Protein AF-A0A1B6Y9A2-F1 (afdb_monomer)

Nearest PDB structures (foldseek):
  1ui8-assembly1_A  TM=4.643E-01  e=3.444E-01  Arthrobacter globiformis
  5kpe-assembly1_A  TM=4.000E-01  e=2.329E+00  synthetic construct
  2in5-assembly1_B  TM=6.247E-01  e=9.617E+00  Escherichia coli K-12
  5aiw-assembly1_A  TM=3.088E-01  e=4.314E+00  Enterococcus faecalis EnGen0234
  7sz6-assembly1_j  TM=2.220E-01  e=7.993E+00  Bruynoghevirus PaP3

Structure (mmCIF, N/CA/C/O backbone):
data_AF-A0A1B6Y9A2-F1
#
_entry.id   AF-A0A1B6Y9A2-F1
#
loop_
_atom_site.group_PDB
_atom_site.id
_atom_site.type_symbol
_atom_site.label_atom_id
_atom_site.label_alt_id
_atom_site.label_comp_id
_atom_site.label_asym_id
_atom_site.label_entity_id
_atom_site.label_seq_id
_atom_site.pdbx_PDB_ins_code
_atom_site.Cartn_x
_atom_site.Cartn_y
_atom_site.Cartn_z
_atom_site.occupancy
_atom_site.B_iso_or_equiv
_atom_site.auth_seq_id
_atom_site.auth_comp_id
_atom_site.auth_asym_id
_atom_site.auth_atom_id
_atom_site.pdbx_PDB_model_num
ATOM 1 N N . MET A 1 1 ? 29.595 -45.504 -7.880 1.00 37.59 1 MET A N 1
ATOM 2 C CA . MET A 1 1 ? 30.073 -44.191 -7.388 1.00 37.59 1 MET A CA 1
ATOM 3 C C . MET A 1 1 ? 30.177 -43.250 -8.576 1.00 37.59 1 MET A C 1
ATOM 5 O O . MET A 1 1 ? 30.991 -43.505 -9.454 1.00 37.59 1 MET A O 1
ATOM 9 N N . VAL A 1 2 ? 29.325 -42.224 -8.658 1.00 41.06 2 VAL A N 1
ATOM 10 C CA . VAL A 1 2 ? 29.425 -41.210 -9.720 1.00 41.06 2 VAL A CA 1
ATOM 11 C C . VAL A 1 2 ? 30.576 -40.280 -9.350 1.00 41.06 2 VAL A C 1
ATOM 13 O O . VAL A 1 2 ? 30.476 -39.502 -8.407 1.00 41.06 2 VAL A O 1
ATOM 16 N N . ASN A 1 3 ? 31.698 -40.404 -10.055 1.00 47.06 3 ASN A N 1
ATOM 17 C CA . ASN A 1 3 ? 32.844 -39.518 -9.889 1.00 47.06 3 ASN A CA 1
ATOM 18 C C . ASN A 1 3 ? 32.522 -38.193 -10.601 1.00 47.06 3 ASN A C 1
ATOM 20 O O . ASN A 1 3 ? 32.862 -38.002 -11.768 1.00 47.06 3 ASN A O 1
ATOM 24 N N . MET A 1 4 ? 31.811 -37.283 -9.929 1.00 49.88 4 MET A N 1
ATOM 25 C CA . MET A 1 4 ? 31.623 -35.920 -10.430 1.00 49.88 4 MET A CA 1
ATOM 26 C C . MET A 1 4 ? 32.945 -35.162 -10.281 1.00 49.88 4 MET A C 1
ATOM 28 O O . MET A 1 4 ? 33.196 -34.502 -9.276 1.00 49.88 4 MET A O 1
ATOM 32 N N . ARG A 1 5 ? 33.816 -35.237 -11.295 1.00 55.69 5 ARG A N 1
ATOM 33 C CA . ARG A 1 5 ? 34.865 -34.227 -11.484 1.00 55.69 5 ARG A CA 1
ATOM 34 C C . ARG A 1 5 ? 34.174 -32.933 -11.916 1.00 55.69 5 ARG A C 1
ATOM 36 O O . ARG A 1 5 ? 34.048 -32.664 -13.106 1.00 55.69 5 ARG A O 1
ATOM 43 N N . LEU A 1 6 ? 33.668 -32.167 -10.950 1.00 56.91 6 LEU A N 1
ATOM 44 C CA . LEU A 1 6 ? 33.158 -30.821 -11.191 1.00 56.91 6 LEU A CA 1
ATOM 45 C C . LEU A 1 6 ? 34.297 -29.985 -11.778 1.00 56.91 6 LEU A C 1
ATOM 47 O O . LEU A 1 6 ? 35.296 -29.693 -11.120 1.00 56.91 6 LEU A O 1
ATOM 51 N N . ASN A 1 7 ? 34.166 -29.667 -13.062 1.00 66.50 7 ASN A N 1
ATOM 52 C CA . ASN A 1 7 ? 35.125 -28.849 -13.783 1.00 66.50 7 ASN A CA 1
ATOM 53 C C . ASN A 1 7 ? 35.215 -27.494 -13.062 1.00 66.50 7 ASN A C 1
ATOM 55 O O . ASN A 1 7 ? 34.184 -26.869 -12.823 1.00 66.50 7 ASN A O 1
ATOM 59 N N . LYS A 1 8 ? 36.415 -27.019 -12.701 1.00 64.25 8 LYS A N 1
ATOM 60 C CA . LYS A 1 8 ? 36.582 -25.742 -11.966 1.00 64.25 8 LYS A CA 1
ATOM 61 C C . LYS A 1 8 ? 35.881 -24.567 -12.669 1.00 64.25 8 LYS A C 1
ATOM 63 O O . LYS A 1 8 ? 35.374 -23.667 -12.013 1.00 64.25 8 LYS A O 1
ATOM 68 N N . SER A 1 9 ? 35.794 -24.631 -13.999 1.00 65.69 9 SER A N 1
ATOM 69 C CA . SER A 1 9 ? 35.044 -23.692 -14.838 1.00 65.69 9 SER A CA 1
ATOM 70 C C . SER A 1 9 ? 33.522 -23.735 -14.613 1.00 65.69 9 SER A C 1
ATOM 72 O O . SER A 1 9 ? 32.908 -22.676 -14.604 1.00 65.69 9 SER A O 1
ATOM 74 N N . LEU A 1 10 ? 32.929 -24.912 -14.362 1.00 67.31 10 LEU A N 1
ATOM 75 C CA . LEU A 1 10 ? 31.503 -25.073 -14.032 1.00 67.31 10 LEU A CA 1
ATOM 76 C C . LEU A 1 10 ? 31.167 -24.513 -12.643 1.00 67.31 10 LEU A C 1
ATOM 78 O O . LEU A 1 10 ? 30.124 -23.897 -12.463 1.00 67.31 10 LEU A O 1
ATOM 82 N N . ILE A 1 11 ? 32.055 -24.706 -11.663 1.00 73.88 11 ILE A N 1
ATOM 83 C CA . ILE A 1 11 ? 31.883 -24.136 -10.316 1.00 73.88 11 ILE A CA 1
ATOM 84 C C . ILE A 1 11 ? 31.932 -22.604 -10.381 1.00 73.88 11 ILE A C 1
ATOM 86 O O . ILE A 1 11 ? 31.118 -21.932 -9.752 1.00 73.88 11 ILE A O 1
ATOM 90 N N . LEU A 1 12 ? 32.862 -22.053 -11.169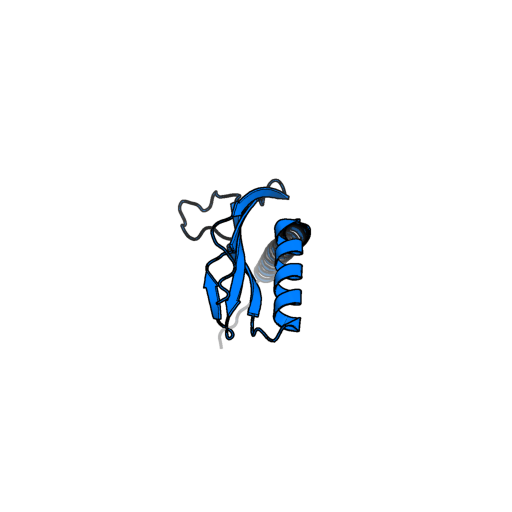 1.00 72.44 12 LEU A N 1
ATOM 91 C CA . LEU A 1 12 ? 33.009 -20.609 -11.334 1.00 72.44 12 LEU A CA 1
ATOM 92 C C . LEU A 1 12 ? 31.786 -19.975 -12.014 1.00 72.44 12 LEU A C 1
ATOM 94 O O . LEU A 1 12 ? 31.314 -18.938 -11.558 1.00 72.44 12 LEU A O 1
ATOM 98 N N . SER A 1 13 ? 31.237 -20.597 -13.061 1.00 70.56 13 SER A N 1
ATOM 99 C CA . SER A 1 13 ? 30.032 -20.087 -13.728 1.00 70.56 13 SER A CA 1
ATOM 100 C C . SER A 1 13 ? 28.782 -20.171 -12.845 1.00 70.56 13 SER A C 1
ATOM 102 O O . SER A 1 13 ? 27.989 -19.232 -12.842 1.00 70.56 13 SER A O 1
ATOM 104 N N . LEU A 1 14 ? 28.634 -21.228 -12.039 1.00 69.44 14 LEU A N 1
ATOM 105 C CA . LEU A 1 14 ? 27.565 -21.340 -11.036 1.00 69.44 14 LEU A CA 1
ATOM 106 C C . LEU A 1 14 ? 27.656 -20.255 -9.953 1.00 69.44 14 LEU A C 1
ATOM 108 O O . LEU A 1 14 ? 26.637 -19.680 -9.585 1.00 69.44 14 LEU A O 1
ATOM 112 N N . LEU A 1 15 ? 28.863 -19.935 -9.479 1.00 71.44 15 LEU A N 1
ATOM 113 C CA . LEU A 1 15 ? 29.093 -18.855 -8.512 1.00 71.44 15 LEU A CA 1
ATOM 114 C C . LEU A 1 15 ? 28.742 -17.480 -9.087 1.00 71.44 15 LEU A C 1
ATOM 116 O O . LEU A 1 15 ? 28.094 -16.688 -8.410 1.00 71.44 15 LEU A O 1
ATOM 120 N N . ILE A 1 16 ? 29.125 -17.207 -10.337 1.00 71.75 16 ILE A N 1
ATOM 121 C CA . ILE A 1 16 ? 28.781 -15.948 -11.014 1.00 71.75 16 ILE A CA 1
ATOM 122 C C . ILE A 1 16 ? 27.265 -15.838 -11.191 1.00 71.75 16 ILE A C 1
ATOM 124 O O . ILE A 1 16 ? 26.690 -14.805 -10.859 1.00 71.75 16 ILE A O 1
ATOM 128 N N . ALA A 1 17 ? 26.609 -16.906 -11.655 1.00 67.81 17 ALA A N 1
ATOM 129 C CA . ALA A 1 17 ? 25.156 -16.933 -11.784 1.00 67.81 17 ALA A CA 1
ATOM 130 C C . ALA A 1 17 ? 24.470 -16.681 -10.433 1.00 67.81 17 ALA A C 1
ATOM 132 O O . ALA A 1 17 ? 23.573 -15.849 -10.359 1.00 67.81 17 ALA A O 1
ATOM 133 N N . PHE A 1 18 ? 24.947 -17.319 -9.360 1.00 69.00 18 PHE A N 1
ATOM 134 C CA . PHE A 1 18 ? 24.414 -17.143 -8.009 1.00 69.00 18 PHE A CA 1
ATOM 135 C C . PHE A 1 18 ? 24.580 -15.711 -7.475 1.00 69.00 18 PHE A C 1
ATOM 137 O O . PHE A 1 18 ? 23.670 -15.175 -6.844 1.00 69.00 18 PHE A O 1
ATOM 144 N N . VAL A 1 19 ? 25.725 -15.067 -7.723 1.00 67.38 19 VAL A N 1
ATOM 145 C CA . VAL A 1 19 ? 25.946 -13.667 -7.322 1.00 67.38 19 VAL A CA 1
ATOM 146 C C . VAL A 1 19 ? 25.010 -12.732 -8.089 1.00 67.38 19 VAL A C 1
ATOM 148 O O . VAL A 1 19 ? 24.373 -11.880 -7.475 1.00 67.38 19 VAL A O 1
ATOM 151 N N . LEU A 1 20 ? 24.871 -12.924 -9.404 1.00 60.84 20 LEU A N 1
ATOM 152 C CA . LEU A 1 20 ? 24.000 -12.096 -10.242 1.00 60.84 20 LEU A CA 1
ATOM 153 C C . LEU A 1 20 ? 22.523 -12.234 -9.849 1.00 60.84 20 LEU A C 1
ATOM 155 O O . LEU A 1 20 ? 21.831 -11.227 -9.734 1.00 60.84 20 LEU A O 1
ATOM 159 N N . THR A 1 21 ? 22.039 -13.451 -9.584 1.00 64.44 21 THR A N 1
ATOM 160 C CA . THR A 1 21 ? 20.642 -13.661 -9.167 1.00 64.44 21 THR A CA 1
ATOM 161 C C . THR A 1 21 ? 20.342 -13.046 -7.802 1.00 64.44 21 THR A C 1
ATOM 163 O O . THR A 1 21 ? 19.276 -12.464 -7.624 1.00 64.44 21 THR A O 1
ATOM 166 N N . ASN A 1 22 ? 21.278 -13.121 -6.847 1.00 60.47 22 ASN A N 1
ATOM 167 C CA . ASN A 1 22 ? 21.087 -12.509 -5.527 1.00 60.47 22 ASN A CA 1
ATOM 168 C C . ASN A 1 22 ? 21.099 -10.977 -5.585 1.00 60.47 22 ASN A C 1
ATOM 170 O O . ASN A 1 22 ? 20.315 -10.343 -4.888 1.00 60.47 22 ASN A O 1
ATOM 174 N N . GLN A 1 23 ? 21.947 -10.374 -6.425 1.00 63.28 23 GLN A N 1
ATOM 175 C CA . GLN A 1 23 ? 21.966 -8.917 -6.594 1.00 63.28 23 GLN A CA 1
ATOM 176 C C . GLN A 1 23 ? 20.638 -8.384 -7.138 1.00 63.28 23 GLN A C 1
ATOM 178 O O . GLN A 1 23 ? 20.132 -7.388 -6.627 1.00 63.28 23 GLN A O 1
ATOM 183 N N . VAL A 1 24 ? 20.056 -9.068 -8.129 1.00 68.31 24 VAL A N 1
ATOM 184 C CA . VAL A 1 24 ? 18.741 -8.706 -8.679 1.00 68.31 24 VAL A CA 1
ATOM 185 C C . VAL A 1 24 ? 17.654 -8.819 -7.610 1.00 68.31 24 VAL A C 1
ATOM 187 O O . VAL A 1 24 ? 16.853 -7.900 -7.464 1.00 68.31 24 VAL A O 1
ATOM 190 N N . TYR A 1 25 ? 17.666 -9.898 -6.821 1.00 64.19 25 TYR A N 1
ATOM 191 C CA . TYR A 1 25 ? 16.694 -10.100 -5.747 1.00 64.19 25 TYR A CA 1
ATOM 192 C C . TYR A 1 25 ? 16.770 -8.999 -4.673 1.00 64.19 25 TYR A C 1
ATOM 194 O O . TYR A 1 25 ? 15.753 -8.392 -4.345 1.00 64.19 25 TYR A O 1
ATOM 202 N N . CYS A 1 26 ? 17.973 -8.677 -4.177 1.00 70.81 26 CYS A N 1
ATOM 203 C CA . CYS A 1 26 ? 18.158 -7.606 -3.191 1.00 70.81 26 CYS A CA 1
ATOM 204 C C . CYS A 1 26 ? 17.711 -6.239 -3.727 1.00 70.81 26 CYS A C 1
ATOM 206 O O . CYS A 1 26 ? 17.068 -5.473 -3.016 1.00 70.81 26 CYS A O 1
ATOM 208 N N . GLN A 1 27 ? 18.012 -5.940 -4.993 1.00 75.62 27 GLN A N 1
ATOM 209 C CA . GLN A 1 27 ? 17.613 -4.679 -5.611 1.00 75.62 27 GLN A CA 1
ATOM 210 C C . GLN A 1 27 ? 16.086 -4.538 -5.715 1.00 75.62 27 GLN A C 1
ATOM 212 O O . GLN A 1 27 ? 15.554 -3.436 -5.572 1.00 75.62 27 GLN A O 1
ATOM 217 N N . GLU A 1 28 ? 15.370 -5.634 -5.965 1.00 79.31 28 GLU A N 1
ATOM 218 C CA . GLU A 1 28 ? 13.911 -5.618 -6.041 1.00 79.31 28 GLU A CA 1
ATOM 219 C C . GLU A 1 28 ? 13.258 -5.446 -4.660 1.00 79.31 28 GLU A C 1
ATOM 221 O O . GLU A 1 28 ? 12.287 -4.696 -4.532 1.00 79.31 28 GLU A O 1
ATOM 226 N N . GLU A 1 29 ? 13.796 -6.087 -3.616 1.00 83.19 29 GLU A N 1
ATOM 227 C CA . GLU A 1 29 ? 13.333 -5.876 -2.236 1.00 83.19 29 GLU A CA 1
ATOM 228 C C . GLU A 1 29 ? 13.520 -4.421 -1.787 1.00 83.19 29 GLU A C 1
ATOM 230 O O . GLU A 1 29 ? 12.573 -3.812 -1.280 1.00 83.19 29 GLU A O 1
ATOM 235 N N . ASP A 1 30 ? 14.681 -3.822 -2.067 1.00 85.62 30 ASP A N 1
ATOM 236 C CA . ASP A 1 30 ? 14.951 -2.414 -1.754 1.00 85.62 30 ASP A CA 1
ATOM 237 C C . ASP A 1 30 ? 13.952 -1.472 -2.450 1.00 85.62 30 ASP A C 1
ATOM 239 O O 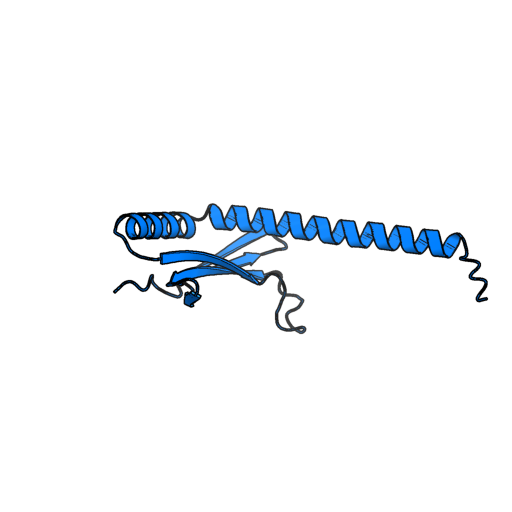. ASP A 1 30 ? 13.467 -0.500 -1.859 1.00 85.62 30 ASP A O 1
ATOM 243 N N . GLN A 1 31 ? 13.604 -1.753 -3.711 1.00 86.56 31 GLN A N 1
ATOM 244 C CA . GLN A 1 31 ? 12.599 -0.975 -4.441 1.00 86.56 31 GLN A CA 1
ATOM 245 C C . GLN A 1 31 ? 11.201 -1.114 -3.832 1.00 86.56 31 GLN A C 1
ATOM 247 O O . GLN A 1 31 ? 10.504 -0.105 -3.688 1.00 86.56 31 GLN A O 1
ATOM 252 N N . LYS A 1 32 ? 10.794 -2.329 -3.444 1.00 87.69 32 LYS A N 1
ATOM 253 C CA . LYS A 1 32 ? 9.509 -2.579 -2.766 1.00 87.69 32 LYS A CA 1
ATOM 254 C C . LYS A 1 32 ? 9.418 -1.814 -1.451 1.00 87.69 32 LYS A C 1
ATOM 256 O O . LYS A 1 32 ? 8.387 -1.199 -1.175 1.00 87.69 32 LYS A O 1
ATOM 261 N N . GLU A 1 33 ? 10.492 -1.804 -0.664 1.00 90.25 33 GLU A N 1
ATOM 262 C CA . GLU A 1 33 ? 10.541 -1.070 0.601 1.00 90.25 33 GLU A CA 1
ATOM 263 C C . GLU A 1 33 ? 10.418 0.444 0.377 1.00 90.25 33 GLU A C 1
ATOM 265 O O . GLU A 1 33 ? 9.632 1.118 1.048 1.00 90.25 33 GLU A O 1
ATOM 270 N N . GLN A 1 34 ? 11.149 0.999 -0.594 1.00 90.69 34 GLN A N 1
ATOM 271 C CA . GLN A 1 34 ? 11.059 2.425 -0.923 1.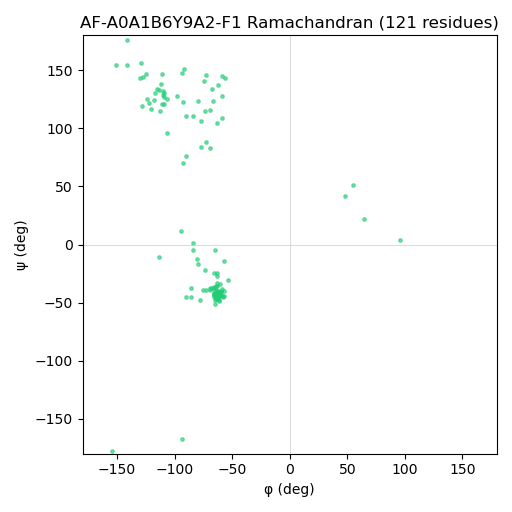00 90.69 34 GLN A CA 1
ATOM 272 C C . GLN A 1 34 ? 9.670 2.820 -1.429 1.00 90.69 34 GLN A C 1
ATOM 274 O O . GLN A 1 34 ? 9.139 3.861 -1.031 1.00 90.69 34 GLN A O 1
ATOM 279 N N . ALA A 1 35 ? 9.071 1.994 -2.285 1.00 91.94 35 ALA A N 1
ATOM 280 C CA . ALA A 1 35 ? 7.714 2.195 -2.773 1.00 91.94 35 ALA A CA 1
ATOM 281 C C . ALA A 1 35 ? 6.705 2.170 -1.617 1.00 91.94 35 ALA A C 1
ATOM 283 O O . ALA A 1 35 ? 5.870 3.067 -1.500 1.00 91.94 35 ALA A O 1
ATOM 284 N N . PHE A 1 36 ? 6.840 1.214 -0.695 1.00 92.31 36 PHE A N 1
ATOM 285 C CA . PHE A 1 36 ? 5.984 1.139 0.484 1.00 92.31 36 PHE A CA 1
ATOM 286 C C . PHE A 1 36 ? 6.137 2.361 1.401 1.00 92.31 36 PHE A C 1
ATOM 288 O O . PHE A 1 36 ? 5.134 2.924 1.830 1.00 92.31 36 PHE A O 1
ATOM 295 N N . LYS A 1 37 ? 7.360 2.860 1.628 1.00 94.25 37 LYS A N 1
ATOM 296 C CA . LYS A 1 37 ? 7.584 4.115 2.375 1.00 94.25 37 LYS A CA 1
ATOM 297 C C . LYS A 1 37 ? 6.883 5.309 1.724 1.00 94.25 37 LYS A C 1
ATOM 299 O O . LYS A 1 37 ? 6.335 6.159 2.424 1.00 94.25 37 LYS A O 1
ATOM 304 N N . LYS A 1 38 ? 6.863 5.374 0.388 1.00 94.81 38 LYS A N 1
ATOM 305 C CA . LYS A 1 38 ? 6.117 6.410 -0.347 1.00 94.81 38 LYS A CA 1
ATOM 306 C C . LYS A 1 38 ? 4.614 6.265 -0.139 1.00 94.81 38 LYS A C 1
ATOM 308 O O . LYS A 1 38 ? 3.964 7.261 0.167 1.00 94.81 38 LYS A O 1
ATOM 313 N N . VAL A 1 39 ? 4.083 5.046 -0.197 1.00 92.88 39 VAL A N 1
ATOM 314 C CA . VAL A 1 39 ? 2.675 4.764 0.128 1.00 92.88 39 VAL A CA 1
ATOM 315 C C . VAL A 1 39 ? 2.335 5.193 1.559 1.00 92.88 39 VAL A C 1
ATOM 317 O O . VAL A 1 39 ? 1.354 5.898 1.760 1.00 92.88 39 VAL A O 1
ATOM 320 N N . GLN A 1 40 ? 3.177 4.876 2.547 1.00 92.31 40 GLN A N 1
ATOM 321 C CA . GLN A 1 40 ? 2.984 5.303 3.941 1.00 92.31 40 GLN A CA 1
ATOM 322 C C . GLN A 1 40 ? 3.027 6.828 4.124 1.00 92.31 40 GLN A C 1
ATOM 324 O O . GLN A 1 40 ? 2.483 7.370 5.088 1.00 92.31 40 GLN A O 1
ATOM 329 N N . SER A 1 41 ? 3.700 7.540 3.218 1.00 94.81 41 SER A N 1
ATOM 330 C CA . SER A 1 41 ? 3.808 8.997 3.273 1.00 94.81 41 SER A CA 1
ATOM 331 C C . SER A 1 41 ? 2.568 9.729 2.746 1.00 94.81 41 SER A C 1
ATOM 333 O O . SER A 1 41 ? 2.411 10.911 3.079 1.00 94.81 41 SER A O 1
ATOM 335 N N . LEU A 1 42 ? 1.697 9.035 1.996 1.00 95.19 42 LEU A N 1
ATOM 336 C CA . LEU A 1 42 ? 0.447 9.570 1.455 1.00 95.19 42 LEU A CA 1
ATOM 337 C C . LEU A 1 42 ? -0.482 10.077 2.561 1.00 95.19 42 LEU A C 1
ATOM 339 O O . LEU A 1 42 ? -0.554 9.505 3.651 1.00 95.19 42 LEU A O 1
ATOM 343 N N . VAL A 1 43 ? -1.216 11.148 2.258 1.00 94.69 43 VAL A N 1
ATOM 344 C CA . VAL A 1 43 ? -2.208 11.720 3.178 1.00 94.69 43 VAL A CA 1
ATOM 345 C C . VAL A 1 43 ? -3.347 10.726 3.387 1.00 94.69 43 VAL A C 1
ATOM 347 O O . VAL A 1 43 ? -3.711 10.457 4.522 1.00 94.69 43 VAL A O 1
ATOM 350 N N . GLU A 1 44 ? -3.804 10.072 2.322 1.00 92.44 44 GLU A N 1
ATOM 351 C CA . GLU A 1 44 ? -4.857 9.056 2.346 1.00 92.44 44 GLU A CA 1
ATOM 352 C C . GLU A 1 44 ? -4.510 7.892 3.281 1.00 92.44 44 GLU A C 1
ATOM 354 O O . GLU A 1 44 ? -5.362 7.411 4.031 1.00 92.44 44 GLU A O 1
ATOM 359 N N . PHE A 1 45 ? -3.242 7.466 3.282 1.00 92.38 45 PHE A N 1
ATOM 360 C CA . PHE A 1 45 ? -2.756 6.436 4.195 1.00 92.38 45 PHE A CA 1
ATOM 361 C C . PHE A 1 45 ? -2.810 6.919 5.648 1.00 92.38 45 PHE A C 1
ATOM 363 O O . PHE A 1 45 ? -3.387 6.248 6.504 1.00 92.38 45 PHE A O 1
ATOM 370 N N . LYS A 1 46 ? -2.241 8.098 5.927 1.00 93.81 46 LYS A N 1
ATOM 371 C CA . LYS A 1 46 ? -2.188 8.676 7.279 1.00 93.81 46 LYS A CA 1
ATOM 372 C C . LYS A 1 46 ? -3.581 8.939 7.846 1.00 93.81 46 LYS A C 1
ATOM 374 O O . LYS A 1 46 ? -3.835 8.597 8.998 1.00 93.81 46 LYS A O 1
ATOM 379 N N . ASP A 1 47 ? -4.480 9.480 7.035 1.00 92.81 47 ASP A N 1
ATOM 380 C CA . ASP A 1 47 ? -5.857 9.780 7.420 1.00 92.81 47 ASP A CA 1
ATOM 381 C C . ASP A 1 47 ? -6.637 8.495 7.713 1.00 92.81 47 ASP A C 1
ATOM 383 O O . ASP A 1 47 ? -7.344 8.411 8.718 1.00 92.81 47 ASP A O 1
ATOM 387 N N . THR A 1 48 ? -6.464 7.460 6.884 1.00 90.69 48 THR A N 1
ATOM 388 C CA . THR A 1 48 ? -7.098 6.150 7.094 1.00 90.69 48 THR A CA 1
ATOM 389 C C . THR A 1 48 ? -6.619 5.500 8.389 1.00 90.69 48 THR A C 1
ATOM 391 O O . THR A 1 48 ? -7.443 5.054 9.187 1.00 90.69 48 THR A O 1
ATOM 394 N N . VAL A 1 49 ? -5.304 5.493 8.635 1.00 91.44 49 VAL A N 1
ATOM 395 C CA . VAL A 1 49 ? -4.723 4.969 9.881 1.00 91.44 49 VAL A CA 1
ATOM 396 C C . VAL A 1 49 ? -5.234 5.757 11.085 1.00 91.44 49 VAL A C 1
ATOM 398 O O . VAL A 1 49 ? -5.740 5.157 12.027 1.00 91.44 49 VAL A O 1
ATOM 401 N N . SER A 1 50 ? -5.208 7.093 11.030 1.00 92.81 50 SER A N 1
ATOM 402 C CA . SER A 1 50 ? -5.706 7.941 12.120 1.00 92.81 50 SER A CA 1
ATOM 403 C C . SER A 1 50 ? -7.189 7.697 12.412 1.00 92.81 50 SER A C 1
ATOM 405 O O . SER A 1 50 ? -7.607 7.680 13.576 1.00 92.81 50 SER A O 1
ATOM 407 N N . LYS A 1 51 ? -8.007 7.510 11.370 1.00 90.94 51 LYS A N 1
ATOM 408 C CA . LYS A 1 51 ? -9.429 7.198 11.522 1.00 90.94 51 LYS A CA 1
ATOM 409 C C . LYS A 1 51 ? -9.611 5.835 12.187 1.00 90.94 51 LYS A C 1
ATOM 411 O O . LYS A 1 51 ? -10.352 5.744 13.162 1.00 90.94 51 LYS A O 1
ATOM 416 N N . ILE A 1 52 ? -8.903 4.806 11.725 1.00 89.06 52 ILE A N 1
ATOM 417 C CA . ILE A 1 52 ? -8.974 3.453 12.294 1.00 89.06 52 ILE A CA 1
ATOM 418 C C . ILE A 1 52 ? -8.466 3.407 13.736 1.00 89.06 52 ILE A C 1
ATOM 420 O O . ILE A 1 52 ? -9.107 2.780 14.577 1.00 89.06 52 ILE A O 1
ATOM 424 N N . ASP A 1 53 ? -7.408 4.138 14.074 1.00 91.56 53 ASP A N 1
ATOM 425 C CA . ASP A 1 53 ? -6.929 4.246 15.454 1.00 91.56 53 ASP A CA 1
ATOM 426 C C . ASP A 1 53 ? -7.973 4.888 16.380 1.00 91.56 53 ASP A C 1
ATOM 428 O O . ASP A 1 53 ? -8.198 4.407 17.493 1.00 91.56 53 ASP A O 1
ATOM 432 N N . SER A 1 54 ? -8.684 5.915 15.905 1.00 90.94 54 SER A N 1
ATOM 433 C CA . SER A 1 54 ? -9.783 6.547 16.658 1.00 90.94 54 SER A CA 1
ATOM 434 C C . SER A 1 54 ? -10.942 5.571 16.916 1.00 90.94 54 SER A C 1
ATOM 436 O O . SER A 1 54 ? -11.571 5.576 17.978 1.00 90.94 54 SER A O 1
ATOM 438 N N . LEU A 1 55 ? -11.214 4.686 15.958 1.00 90.12 55 LEU A N 1
ATOM 439 C CA . LEU A 1 55 ? -12.265 3.673 16.057 1.00 90.12 55 LEU A CA 1
ATOM 440 C C . LEU A 1 55 ? -11.863 2.517 16.973 1.00 90.12 55 LEU A C 1
ATOM 442 O O . LEU A 1 55 ? -12.674 2.072 17.787 1.00 90.12 55 LEU A O 1
ATOM 446 N N . LYS A 1 56 ? -10.597 2.088 16.919 1.00 89.44 56 LYS A N 1
ATOM 447 C CA . LYS A 1 56 ? -10.022 1.130 17.875 1.00 89.44 56 LYS A CA 1
ATOM 448 C C . LYS A 1 56 ? -10.146 1.643 19.310 1.00 89.44 56 LYS A C 1
ATOM 450 O O . LYS A 1 56 ? -10.568 0.897 20.190 1.00 89.44 56 LYS A O 1
ATOM 455 N N . GLN A 1 57 ? -9.845 2.924 19.546 1.00 91.50 57 GLN A N 1
ATOM 456 C CA . GLN A 1 57 ? -10.009 3.563 20.862 1.00 91.50 57 GLN A CA 1
ATOM 457 C C . GLN A 1 57 ? -11.470 3.599 21.331 1.00 91.50 57 GLN A C 1
ATOM 459 O O . GLN A 1 57 ? -11.729 3.561 22.531 1.00 91.50 57 GLN A O 1
ATOM 464 N N . SER A 1 58 ? -12.419 3.611 20.392 1.00 90.06 58 SER A N 1
ATOM 465 C CA . SER A 1 58 ? -13.860 3.547 20.667 1.00 90.06 58 SER A CA 1
ATOM 466 C C . SER A 1 58 ? -14.382 2.111 20.857 1.00 90.06 58 SER A C 1
ATOM 468 O O . SER A 1 58 ? -15.570 1.915 21.090 1.00 90.06 58 SER A O 1
ATOM 470 N N . GLY A 1 59 ? -13.507 1.099 20.788 1.00 88.62 59 GLY A N 1
ATOM 471 C CA . GLY A 1 59 ? -13.834 -0.308 21.040 1.00 88.62 59 GLY A CA 1
ATOM 472 C C . GLY A 1 59 ? -14.151 -1.149 19.798 1.00 88.62 59 GLY A C 1
ATOM 473 O O . GLY A 1 59 ? -14.470 -2.332 19.943 1.00 88.62 59 GLY A O 1
ATOM 474 N N . HIS A 1 60 ? -14.035 -0.595 18.586 1.00 86.81 60 HIS A N 1
ATOM 475 C CA . HIS A 1 60 ? -14.226 -1.356 17.348 1.00 86.81 60 HIS A CA 1
ATOM 476 C C . HIS A 1 60 ? -13.030 -2.281 17.069 1.00 86.81 60 HIS A C 1
ATOM 478 O O . HIS A 1 60 ? -11.870 -1.911 17.252 1.00 86.81 60 HIS A O 1
ATOM 484 N N . LYS A 1 61 ? -13.304 -3.499 16.583 1.00 87.06 61 LYS A N 1
ATOM 485 C CA . LYS A 1 61 ? -12.284 -4.489 16.192 1.00 87.06 61 LYS A CA 1
ATOM 486 C C . LYS A 1 61 ? -11.950 -4.374 14.704 1.00 87.06 61 LYS A C 1
ATOM 488 O O . LYS A 1 61 ? -12.307 -5.246 13.913 1.00 87.06 61 LYS A O 1
ATOM 493 N N . ILE A 1 62 ? -11.283 -3.282 14.363 1.00 86.44 62 ILE A N 1
ATOM 494 C CA . ILE A 1 62 ? -10.920 -2.890 12.999 1.00 86.44 62 ILE A CA 1
ATOM 495 C C . ILE A 1 62 ? -9.409 -2.661 12.895 1.00 86.44 62 ILE A C 1
ATOM 497 O O . ILE A 1 62 ? -8.807 -2.210 13.865 1.00 86.44 62 ILE A O 1
ATOM 501 N N . ASP A 1 63 ? -8.796 -2.957 11.750 1.00 88.12 63 ASP A N 1
ATOM 502 C CA . ASP A 1 63 ? -7.392 -2.660 11.441 1.00 88.12 63 ASP A CA 1
ATOM 503 C C . ASP A 1 63 ? -7.197 -2.209 9.980 1.00 88.12 63 ASP A C 1
ATOM 505 O O . ASP A 1 63 ? -8.144 -2.188 9.194 1.00 88.12 63 ASP A O 1
ATOM 509 N N . VAL A 1 64 ? -5.966 -1.842 9.619 1.00 87.19 64 VAL A N 1
ATOM 510 C CA . VAL A 1 64 ? -5.535 -1.517 8.253 1.00 87.19 64 VAL A CA 1
ATOM 511 C C . VA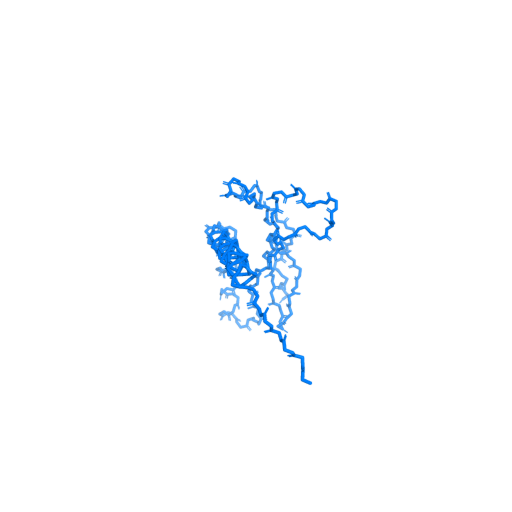L A 1 64 ? -4.574 -2.584 7.746 1.00 87.19 64 VAL A C 1
ATOM 513 O O . VAL A 1 64 ? -3.647 -2.979 8.448 1.00 87.19 64 VAL A O 1
ATOM 516 N N . SER A 1 65 ? -4.727 -2.986 6.487 1.00 89.81 65 SER A N 1
ATOM 517 C CA . SER A 1 65 ? -3.733 -3.794 5.779 1.00 89.81 65 SER A CA 1
ATOM 518 C C . SER A 1 65 ? -3.349 -3.156 4.452 1.00 89.81 65 SER A C 1
ATOM 520 O O . SER A 1 65 ? -4.191 -2.592 3.758 1.00 89.81 65 SER A O 1
ATOM 522 N N . VAL A 1 66 ? -2.077 -3.279 4.074 1.00 89.38 66 VAL A N 1
ATOM 523 C CA . VAL A 1 66 ? -1.610 -2.930 2.731 1.00 89.38 66 VAL A CA 1
ATO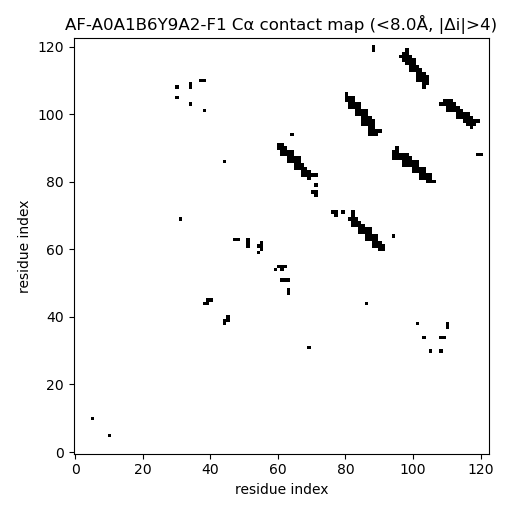M 524 C C . VAL A 1 66 ? -1.220 -4.198 2.002 1.00 89.38 66 VAL A C 1
ATOM 526 O O . VAL A 1 66 ? -0.325 -4.920 2.437 1.00 89.38 66 VAL A O 1
ATOM 529 N N . VAL A 1 67 ? -1.868 -4.442 0.868 1.00 90.25 67 VAL A N 1
ATOM 530 C CA . VAL A 1 67 ? -1.539 -5.552 -0.028 1.00 90.25 67 VAL A CA 1
ATOM 531 C C . VAL A 1 67 ? -0.904 -4.980 -1.286 1.00 90.25 67 VAL A C 1
ATOM 533 O O . VAL A 1 67 ? -1.478 -4.099 -1.921 1.00 90.25 67 VAL A O 1
ATOM 536 N N . ALA A 1 68 ? 0.275 -5.480 -1.648 1.00 88.25 68 ALA A N 1
ATOM 537 C CA . ALA A 1 68 ? 0.999 -5.059 -2.840 1.00 88.25 68 ALA A CA 1
ATOM 538 C C . ALA A 1 68 ? 1.000 -6.172 -3.894 1.00 88.25 68 ALA A C 1
ATOM 540 O O . ALA A 1 68 ? 1.397 -7.303 -3.614 1.00 88.25 68 ALA A O 1
ATOM 541 N N . ILE A 1 69 ? 0.602 -5.831 -5.115 1.00 88.31 69 ILE A N 1
ATOM 542 C CA . ILE A 1 69 ? 0.735 -6.660 -6.312 1.00 88.31 69 ILE A CA 1
ATOM 543 C C . ILE A 1 69 ? 1.848 -6.035 -7.153 1.00 88.31 69 ILE A C 1
ATOM 545 O O . ILE A 1 69 ? 1.645 -5.047 -7.861 1.00 88.31 69 ILE A O 1
ATOM 549 N N . TRP A 1 70 ? 3.058 -6.568 -6.985 1.00 83.50 70 TRP A N 1
ATOM 550 C CA . TRP A 1 70 ? 4.275 -6.023 -7.594 1.00 83.50 70 TRP A CA 1
ATOM 551 C C . TRP A 1 70 ? 4.517 -6.532 -9.020 1.00 83.50 70 TRP A C 1
ATOM 553 O O . TRP A 1 70 ? 4.972 -5.795 -9.904 1.00 83.50 70 TRP A O 1
ATOM 563 N N . GLU A 1 71 ? 4.200 -7.806 -9.233 1.00 77.06 71 GLU A N 1
ATOM 564 C CA . GLU A 1 71 ? 4.284 -8.475 -10.524 1.00 77.06 71 GLU A CA 1
ATOM 565 C C . GLU A 1 71 ? 2.951 -8.384 -11.263 1.00 77.06 71 GLU A C 1
ATOM 567 O O . GLU A 1 71 ? 1.883 -8.313 -10.652 1.00 77.06 71 GLU A O 1
ATOM 572 N N . SER A 1 72 ? 3.014 -8.396 -12.593 1.00 64.19 72 SER A N 1
ATOM 573 C CA . SER A 1 72 ? 1.805 -8.534 -13.391 1.00 64.19 72 SER A CA 1
ATOM 574 C C . SER A 1 72 ? 1.211 -9.929 -13.204 1.00 64.19 72 SER A C 1
ATOM 576 O O . SER A 1 72 ? 1.920 -10.929 -13.295 1.00 64.19 72 SER A O 1
ATOM 578 N N . ILE A 1 73 ? -0.102 -9.996 -12.985 1.00 60.47 73 ILE A N 1
ATOM 579 C CA . ILE A 1 73 ? -0.837 -11.260 -12.849 1.00 60.47 73 ILE A CA 1
ATOM 580 C C . ILE A 1 73 ? -0.985 -11.950 -14.222 1.00 60.47 73 ILE A C 1
ATOM 582 O O . ILE A 1 73 ? -1.154 -13.167 -14.286 1.00 60.47 73 ILE A O 1
ATOM 586 N N . LEU A 1 74 ? -0.883 -11.193 -15.323 1.00 55.50 74 LEU A N 1
ATOM 587 C CA . LEU A 1 74 ? -0.955 -11.710 -16.690 1.00 55.50 74 LEU A CA 1
ATOM 588 C C . LEU A 1 74 ? 0.423 -11.647 -17.379 1.00 55.50 74 LEU A C 1
ATOM 590 O O . LEU A 1 74 ? 1.056 -10.585 -17.369 1.00 55.50 74 LEU A O 1
ATOM 594 N N . PRO A 1 75 ? 0.896 -12.743 -18.010 1.00 54.94 75 PRO A N 1
ATOM 595 C CA . PRO A 1 75 ? 2.191 -12.782 -18.698 1.00 54.94 75 PRO A CA 1
ATOM 596 C C . PRO A 1 75 ? 2.304 -11.771 -19.846 1.00 54.94 75 PRO A C 1
ATOM 598 O O . PRO A 1 75 ? 3.381 -11.220 -20.076 1.00 54.94 75 PRO A O 1
ATOM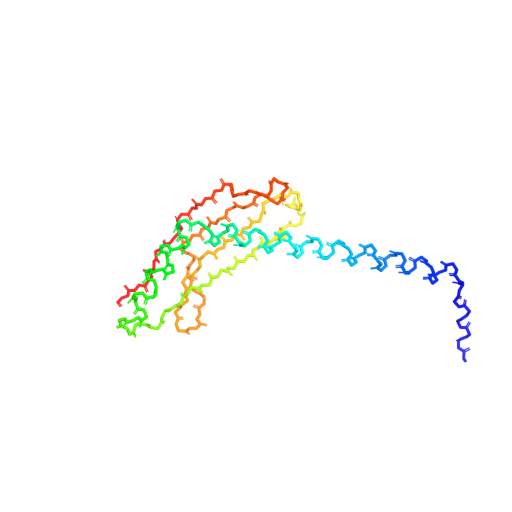 601 N N . GLU A 1 76 ? 1.201 -11.496 -20.549 1.00 54.44 76 GLU A N 1
ATOM 602 C CA . GLU A 1 76 ? 1.128 -10.458 -21.591 1.00 54.44 76 GLU A CA 1
ATOM 603 C C . GLU A 1 76 ? 1.301 -9.030 -21.052 1.00 54.44 76 GLU A C 1
ATOM 605 O O . GLU A 1 76 ? 1.793 -8.163 -21.768 1.00 54.44 76 GLU A O 1
ATOM 610 N N . ASP A 1 77 ? 1.005 -8.813 -19.770 1.00 51.19 77 ASP A N 1
ATOM 611 C CA . ASP A 1 77 ? 1.163 -7.537 -19.068 1.00 51.19 77 ASP A CA 1
ATOM 612 C C . ASP A 1 77 ? 2.518 -7.442 -18.337 1.00 51.19 77 ASP A C 1
ATOM 614 O O . ASP A 1 77 ? 2.745 -6.536 -17.536 1.00 51.19 77 ASP A O 1
ATOM 618 N N . SER A 1 78 ? 3.459 -8.357 -18.606 1.00 51.06 78 SER A N 1
ATOM 619 C CA . SER A 1 78 ? 4.822 -8.354 -18.035 1.00 51.06 78 SER A CA 1
ATOM 620 C C . SER A 1 78 ? 5.619 -7.069 -18.316 1.00 51.06 78 SER A C 1
ATOM 622 O O . SER A 1 78 ? 6.613 -6.797 -17.644 1.00 51.06 78 SER A O 1
ATOM 624 N N . THR A 1 79 ? 5.159 -6.238 -19.256 1.00 54.25 79 THR A N 1
ATOM 625 C CA . THR A 1 79 ? 5.681 -4.890 -19.530 1.00 54.25 79 THR A CA 1
ATOM 626 C C . THR A 1 79 ? 5.093 -3.799 -18.634 1.00 54.25 79 THR A C 1
ATOM 628 O O . THR A 1 79 ? 5.519 -2.648 -18.725 1.00 54.25 79 THR A O 1
ATOM 631 N N . SER A 1 80 ? 4.118 -4.117 -17.778 1.00 64.44 80 SER A N 1
ATOM 632 C CA . SER A 1 80 ? 3.553 -3.177 -16.817 1.00 64.44 80 SER A CA 1
ATOM 633 C C . SER A 1 80 ? 4.638 -2.750 -15.824 1.00 64.44 80 SER A C 1
ATOM 635 O O . SER A 1 80 ? 5.001 -3.468 -14.882 1.00 64.44 80 SER A O 1
ATOM 637 N N . SER A 1 81 ? 5.140 -1.528 -16.012 1.00 82.44 81 SER A N 1
ATOM 638 C CA . SER A 1 81 ? 5.928 -0.822 -15.004 1.00 82.44 81 SER A CA 1
ATOM 639 C C . SER A 1 81 ? 5.099 -0.498 -13.762 1.00 82.44 81 SER A C 1
ATOM 641 O O . SER A 1 81 ? 5.660 -0.021 -12.784 1.00 82.44 81 SER A O 1
ATOM 643 N N . ILE A 1 82 ? 3.794 -0.784 -13.756 1.00 86.19 82 ILE A N 1
ATOM 644 C CA . ILE A 1 82 ? 2.887 -0.429 -12.676 1.00 86.19 82 ILE A CA 1
ATOM 645 C C . ILE A 1 82 ? 2.771 -1.574 -11.667 1.00 86.19 82 ILE A C 1
ATOM 647 O O . ILE A 1 82 ? 2.385 -2.690 -12.012 1.00 86.19 82 ILE A O 1
ATOM 651 N N . ALA A 1 83 ? 3.084 -1.271 -10.411 1.00 89.19 83 ALA A N 1
ATOM 652 C CA . ALA A 1 83 ? 2.680 -2.044 -9.245 1.00 89.19 83 ALA A CA 1
ATOM 653 C C . ALA A 1 83 ? 1.377 -1.469 -8.671 1.00 89.19 83 ALA A C 1
ATOM 655 O O . ALA A 1 83 ? 1.143 -0.257 -8.723 1.00 89.19 83 ALA A O 1
ATOM 656 N N . LEU A 1 84 ? 0.539 -2.336 -8.106 1.00 91.00 84 LEU A N 1
ATOM 657 C CA . LEU A 1 84 ? -0.711 -1.945 -7.459 1.00 91.00 84 LEU A CA 1
ATOM 658 C C . LEU A 1 84 ? -0.594 -2.138 -5.953 1.00 91.00 84 LEU A C 1
ATOM 660 O O . LEU A 1 84 ? -0.180 -3.196 -5.488 1.00 91.00 84 LEU A O 1
ATOM 664 N N . TYR A 1 85 ? -0.999 -1.132 -5.195 1.00 92.56 85 TYR A N 1
ATOM 665 C CA . TYR A 1 85 ? -1.123 -1.203 -3.748 1.00 92.56 85 TYR A CA 1
ATOM 666 C C . TYR A 1 85 ? -2.582 -0.994 -3.366 1.00 92.56 85 TYR A C 1
ATOM 668 O O . TYR A 1 85 ? -3.215 -0.033 -3.797 1.00 92.56 85 TYR A O 1
ATOM 676 N N . TYR A 1 86 ? -3.100 -1.885 -2.535 1.00 92.69 86 TYR A N 1
ATOM 677 C CA . TYR A 1 86 ? -4.441 -1.806 -1.981 1.00 92.69 86 TYR A CA 1
ATOM 678 C C . TYR A 1 86 ? -4.331 -1.482 -0.502 1.00 92.69 86 TYR A C 1
ATOM 680 O O . TYR A 1 86 ? -3.713 -2.238 0.250 1.00 92.69 86 TYR A O 1
ATOM 688 N N . LEU A 1 87 ? -4.926 -0.364 -0.094 1.00 93.12 87 LEU A N 1
ATOM 689 C CA . LEU A 1 87 ? -5.143 -0.052 1.311 1.00 93.12 87 LEU A CA 1
ATOM 690 C C . LEU A 1 87 ? -6.503 -0.615 1.699 1.00 93.12 87 LEU A C 1
ATOM 692 O O . LEU A 1 87 ? -7.526 -0.123 1.229 1.00 93.12 87 LEU A O 1
ATOM 696 N N . ASN A 1 88 ? -6.504 -1.651 2.523 1.00 90.50 88 ASN A N 1
ATOM 697 C CA . ASN A 1 88 ? -7.696 -2.397 2.886 1.00 90.50 88 ASN A CA 1
ATOM 698 C C . ASN A 1 88 ? -8.051 -2.166 4.347 1.00 90.50 88 ASN A C 1
ATOM 700 O O . ASN A 1 88 ? -7.180 -2.042 5.214 1.00 90.50 88 ASN A O 1
ATOM 704 N N . GLU A 1 89 ? -9.348 -2.187 4.602 1.00 87.75 89 GLU A N 1
ATOM 705 C CA . GLU A 1 89 ? -9.880 -2.396 5.935 1.00 87.75 89 GLU A CA 1
ATOM 706 C C . GLU A 1 89 ? -9.688 -3.862 6.342 1.00 87.75 89 GLU A C 1
ATOM 708 O O . GLU A 1 89 ? -9.763 -4.772 5.515 1.00 87.75 89 GLU A O 1
ATOM 713 N N . VAL A 1 90 ? -9.443 -4.104 7.625 1.00 87.75 90 VAL A N 1
ATOM 714 C CA . VAL A 1 90 ? -9.451 -5.443 8.207 1.00 87.75 90 VAL A CA 1
ATOM 715 C C . VAL A 1 90 ? -10.500 -5.488 9.306 1.00 87.75 90 VAL A C 1
ATOM 717 O O . VAL A 1 90 ? -10.356 -4.814 10.324 1.00 87.75 90 VAL A O 1
ATOM 720 N 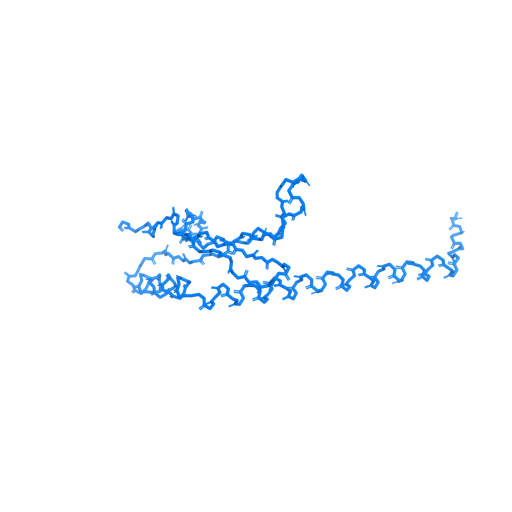N . LEU A 1 91 ? -11.524 -6.321 9.137 1.00 85.56 91 LEU A N 1
ATOM 721 C CA . LEU A 1 91 ? -12.549 -6.567 10.152 1.00 85.56 91 LEU A CA 1
ATOM 722 C C . LEU A 1 91 ? -12.444 -8.005 10.638 1.00 85.56 91 LEU A C 1
ATOM 724 O O . LEU A 1 91 ? -12.331 -8.936 9.846 1.00 85.56 91 L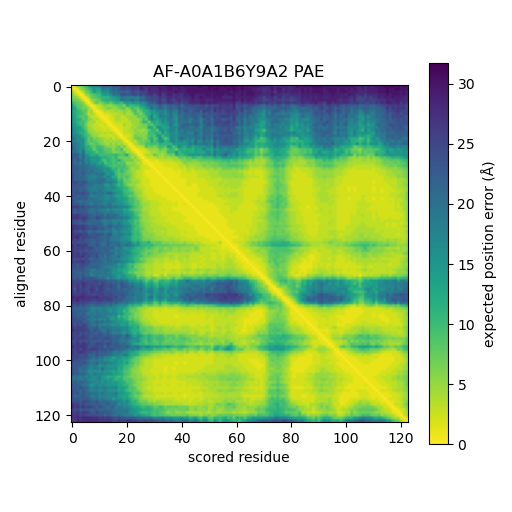EU A O 1
ATOM 728 N N . PHE A 1 92 ? -12.462 -8.209 11.957 1.00 83.38 92 PHE A N 1
ATOM 729 C CA . PHE A 1 92 ? -12.426 -9.552 12.559 1.00 83.38 92 PHE A CA 1
ATOM 730 C C . PHE A 1 92 ? -11.329 -10.472 11.973 1.00 83.38 92 PHE A C 1
ATOM 732 O O . PHE A 1 92 ? -11.555 -11.664 11.753 1.00 83.38 92 PHE A O 1
ATOM 739 N N . ASN A 1 93 ? -10.133 -9.917 11.737 1.00 79.81 93 ASN A N 1
ATOM 740 C CA . ASN A 1 93 ? -8.970 -10.585 11.132 1.00 79.81 93 ASN A CA 1
ATOM 741 C C . ASN A 1 93 ? -9.154 -11.040 9.670 1.00 79.81 93 ASN A C 1
ATOM 743 O O . ASN A 1 93 ? -8.434 -11.929 9.211 1.00 79.81 93 ASN A O 1
ATOM 747 N N . LYS A 1 94 ? -10.090 -10.447 8.928 1.00 83.31 94 LYS A N 1
ATOM 748 C CA . LYS A 1 94 ? -10.256 -10.655 7.487 1.00 83.31 94 LYS A CA 1
ATOM 749 C C . LYS A 1 94 ? -9.987 -9.359 6.746 1.00 83.31 94 LYS A C 1
ATOM 751 O O . LYS A 1 94 ? -10.460 -8.310 7.164 1.00 83.31 94 LYS A O 1
ATOM 756 N N . ILE A 1 95 ? -9.201 -9.448 5.675 1.00 82.44 95 ILE A N 1
ATOM 757 C CA . ILE A 1 95 ? -9.013 -8.338 4.741 1.00 82.44 95 ILE A CA 1
ATOM 758 C C . ILE A 1 95 ? -10.340 -8.156 4.010 1.00 82.44 95 ILE A C 1
ATOM 760 O O . ILE A 1 95 ? -10.795 -9.071 3.324 1.00 82.44 95 ILE A O 1
ATOM 764 N N . GLU A 1 96 ? -10.951 -7.001 4.217 1.00 83.56 96 GLU A N 1
ATOM 765 C CA . GLU A 1 96 ? -12.200 -6.598 3.589 1.00 83.56 96 GLU A CA 1
ATOM 766 C C . GLU A 1 96 ? -11.913 -5.785 2.319 1.00 83.56 96 GLU A C 1
ATOM 768 O O . GLU A 1 96 ? -10.794 -5.773 1.795 1.00 83.56 96 GLU A O 1
ATOM 773 N N . ASN A 1 97 ? -12.946 -5.129 1.792 1.00 80.25 97 ASN A N 1
ATOM 774 C CA . ASN A 1 97 ? -12.857 -4.363 0.558 1.00 80.25 97 ASN A CA 1
ATOM 775 C C . ASN A 1 97 ? -11.756 -3.287 0.618 1.00 80.25 97 ASN A C 1
ATOM 777 O O . ASN A 1 97 ? -11.559 -2.637 1.654 1.00 80.25 97 ASN A O 1
ATOM 781 N N . PRO A 1 98 ? -11.058 -3.050 -0.506 1.00 88.44 98 PRO A N 1
ATOM 782 C CA . PRO A 1 98 ? -10.085 -1.977 -0.583 1.00 88.44 98 PRO A CA 1
ATOM 783 C C . PRO A 1 98 ? -10.775 -0.628 -0.378 1.00 88.44 98 PRO A C 1
ATOM 785 O O . PRO A 1 98 ? -11.833 -0.352 -0.940 1.00 88.44 98 PRO A O 1
ATOM 788 N N . ILE A 1 99 ? -10.142 0.230 0.412 1.00 92.25 99 ILE A N 1
ATOM 789 C CA . ILE A 1 99 ? -10.525 1.629 0.603 1.00 92.25 99 ILE A CA 1
ATOM 790 C C . ILE A 1 99 ? -9.880 2.463 -0.509 1.00 92.25 99 ILE A C 1
ATOM 792 O O . ILE A 1 99 ? -10.548 3.270 -1.156 1.00 92.25 99 ILE A O 1
ATOM 796 N N . TYR A 1 100 ? -8.594 2.214 -0.778 1.00 94.00 100 TYR A N 1
ATOM 797 C CA . TYR A 1 100 ? -7.837 2.880 -1.837 1.00 94.00 100 TYR A CA 1
ATOM 798 C C . TYR A 1 100 ? -7.094 1.888 -2.728 1.00 94.00 100 TYR A C 1
ATOM 800 O O . TYR A 1 100 ? -6.526 0.905 -2.247 1.00 94.00 100 TYR A O 1
ATOM 808 N N . LEU A 1 101 ? -7.044 2.216 -4.018 1.00 93.38 101 LEU A N 1
ATOM 809 C CA . LEU A 1 101 ? -6.146 1.648 -5.013 1.00 93.38 101 LEU A CA 1
ATOM 810 C C . LEU A 1 101 ? -5.069 2.680 -5.349 1.00 93.38 101 LEU A C 1
ATOM 812 O O . LEU A 1 101 ? -5.368 3.800 -5.754 1.00 93.38 101 LEU A O 1
ATOM 816 N N . ILE A 1 102 ? -3.808 2.294 -5.216 1.00 93.81 102 ILE A N 1
ATOM 817 C CA . ILE A 1 102 ? -2.654 3.139 -5.504 1.00 93.81 102 ILE A CA 1
ATOM 818 C C . ILE A 1 102 ? -1.857 2.491 -6.634 1.00 93.81 102 ILE A C 1
ATOM 820 O O . ILE A 1 102 ? -1.442 1.335 -6.531 1.00 93.81 102 ILE A O 1
ATOM 824 N N . LYS A 1 103 ? -1.627 3.242 -7.712 1.00 92.00 103 LYS A N 1
ATOM 825 C CA . LYS A 1 103 ? -0.787 2.824 -8.841 1.00 92.00 103 LYS A CA 1
ATOM 826 C C . LYS A 1 103 ? 0.604 3.416 -8.673 1.00 92.00 103 LYS A C 1
ATOM 828 O O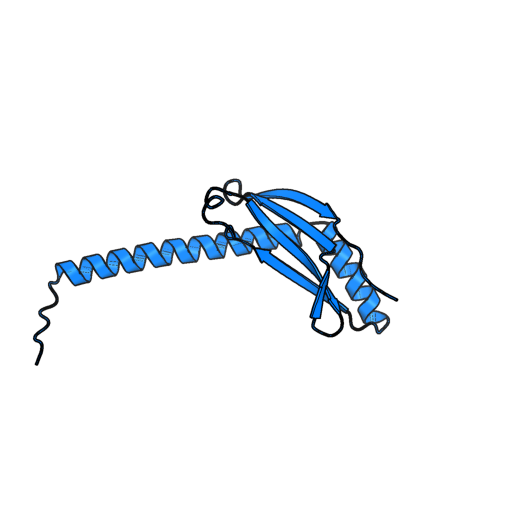 . LYS A 1 103 ? 0.744 4.625 -8.500 1.00 92.00 103 LYS A O 1
ATOM 833 N N . PHE A 1 104 ? 1.628 2.577 -8.747 1.00 91.38 104 PHE A N 1
ATOM 834 C CA . PHE A 1 104 ? 3.023 2.965 -8.558 1.00 91.38 104 PHE A CA 1
ATOM 835 C C . PHE A 1 104 ? 3.867 2.570 -9.772 1.00 91.38 104 PHE A C 1
ATOM 837 O O . PHE A 1 104 ? 3.889 1.401 -10.141 1.00 91.38 104 PHE A O 1
ATOM 844 N N . ASP A 1 105 ? 4.579 3.517 -10.380 1.00 89.62 105 ASP A N 1
ATOM 845 C CA . ASP A 1 105 ? 5.505 3.253 -11.484 1.00 89.62 105 ASP A CA 1
ATOM 846 C C . ASP A 1 105 ? 6.867 2.816 -10.928 1.00 89.62 105 ASP A C 1
ATOM 848 O O . ASP A 1 105 ? 7.609 3.610 -10.346 1.00 89.62 105 ASP A O 1
ATOM 852 N N . LYS A 1 106 ? 7.202 1.540 -11.129 1.00 88.12 106 LYS A N 1
ATOM 853 C CA . LYS A 1 106 ? 8.452 0.893 -10.711 1.00 88.12 106 LYS A CA 1
ATOM 854 C C . LYS A 1 106 ? 9.685 1.492 -11.389 1.00 88.12 106 LYS A C 1
ATOM 856 O O . LYS A 1 106 ? 10.746 1.533 -10.775 1.00 88.12 106 LYS A O 1
ATOM 861 N N . ILE A 1 107 ? 9.563 1.956 -12.637 1.00 86.19 107 ILE A N 1
ATOM 862 C CA . ILE A 1 107 ? 10.690 2.493 -13.417 1.00 86.19 107 ILE A CA 1
ATOM 863 C C . ILE A 1 107 ? 11.004 3.913 -12.958 1.00 86.19 107 ILE A C 1
ATOM 865 O O . ILE A 1 107 ? 12.159 4.247 -12.699 1.00 86.19 107 ILE A O 1
ATOM 869 N N . LYS A 1 108 ? 9.971 4.749 -12.844 1.00 89.38 108 LYS A N 1
ATOM 870 C CA . LYS A 1 108 ? 10.121 6.138 -12.392 1.00 89.38 108 LYS A CA 1
ATOM 871 C C . LYS A 1 108 ? 10.233 6.265 -10.877 1.00 89.38 108 LYS A C 1
ATOM 873 O O . LYS A 1 108 ? 10.625 7.319 -10.383 1.00 89.38 108 LYS A O 1
ATOM 878 N N . ASN A 1 109 ? 9.925 5.190 -10.149 1.00 89.44 109 ASN A N 1
ATOM 879 C CA . ASN A 1 109 ? 9.875 5.153 -8.694 1.00 89.44 109 ASN A CA 1
ATOM 880 C C . ASN A 1 109 ? 8.925 6.250 -8.169 1.00 89.44 109 ASN A C 1
ATOM 882 O O . ASN A 1 109 ? 9.306 7.066 -7.331 1.00 89.44 109 ASN A O 1
ATOM 886 N N . GLU A 1 110 ? 7.697 6.320 -8.682 1.00 92.00 110 GLU A N 1
ATOM 887 C CA . GLU A 1 110 ? 6.731 7.368 -8.322 1.00 92.00 110 GLU A CA 1
ATOM 888 C C . GLU A 1 110 ? 5.300 6.843 -8.208 1.00 92.00 110 GLU A C 1
ATOM 890 O O . GLU A 1 110 ? 4.925 5.846 -8.822 1.00 92.00 110 GLU A O 1
ATOM 895 N N . ILE A 1 111 ? 4.485 7.531 -7.408 1.00 92.19 111 ILE A N 1
ATOM 896 C CA . ILE A 1 111 ? 3.049 7.261 -7.326 1.00 92.19 111 ILE A CA 1
ATOM 897 C C . ILE A 1 111 ? 2.387 7.921 -8.534 1.00 92.19 111 ILE A C 1
ATOM 899 O O . ILE A 1 111 ? 2.528 9.123 -8.740 1.00 92.19 111 ILE A O 1
ATOM 903 N N . VAL A 1 112 ? 1.672 7.125 -9.324 1.00 91.94 112 VAL A N 1
ATOM 904 C CA . VAL A 1 112 ? 0.994 7.558 -10.551 1.00 91.94 112 VAL A CA 1
ATOM 905 C C . VAL A 1 112 ? -0.424 8.020 -10.253 1.00 91.94 112 VAL A C 1
ATOM 907 O O . VAL A 1 112 ? -0.857 9.055 -10.754 1.00 91.94 112 VAL A O 1
ATOM 910 N N . SER A 1 113 ? -1.160 7.252 -9.450 1.00 92.75 113 SER A N 1
ATOM 911 C CA . SER A 1 113 ? -2.513 7.618 -9.036 1.00 92.75 113 SER A CA 1
ATOM 912 C C . SER A 1 113 ? -2.867 7.038 -7.674 1.00 92.75 113 SER A C 1
ATOM 914 O O . SER A 1 113 ? -2.324 6.016 -7.249 1.00 92.75 113 SER A O 1
ATOM 916 N N . VAL A 1 114 ? -3.803 7.714 -7.011 1.00 94.94 114 VAL A N 1
ATOM 917 C CA . VAL A 1 114 ? -4.471 7.270 -5.790 1.00 94.94 114 VAL A CA 1
ATOM 918 C C . VAL A 1 114 ? -5.969 7.398 -6.044 1.00 94.94 114 VAL A C 1
ATOM 920 O O . VAL A 1 114 ? -6.463 8.480 -6.351 1.00 94.94 114 VAL A O 1
ATOM 923 N N . GLU A 1 115 ? -6.684 6.283 -5.983 1.00 94.00 115 GLU A N 1
ATOM 924 C CA . GLU A 1 115 ? -8.103 6.183 -6.316 1.00 94.00 115 GLU A CA 1
ATOM 925 C C . GLU A 1 115 ? -8.859 5.647 -5.096 1.00 94.00 115 GLU A C 1
ATOM 927 O O . GLU A 1 115 ? -8.555 4.563 -4.597 1.00 94.00 115 GLU A O 1
ATOM 932 N N . GLY A 1 116 ? -9.838 6.405 -4.595 1.00 92.50 116 GLY A N 1
ATOM 933 C CA . GLY A 1 116 ? -10.761 5.921 -3.567 1.00 92.50 116 GLY A CA 1
ATOM 934 C C . GLY A 1 116 ? -11.750 4.941 -4.190 1.00 92.50 116 GLY A C 1
ATOM 935 O O . GLY A 1 116 ? -12.539 5.330 -5.049 1.00 92.50 116 GLY A O 1
ATOM 936 N N . VAL A 1 117 ? -11.690 3.676 -3.781 1.00 91.50 117 VAL A N 1
ATOM 937 C CA . VAL A 1 117 ? -12.492 2.578 -4.356 1.00 91.50 117 VAL A CA 1
ATOM 938 C C . VAL A 1 117 ? -13.505 2.004 -3.367 1.00 91.50 117 VAL A C 1
ATOM 940 O O . VAL A 1 117 ? -14.408 1.275 -3.769 1.00 91.50 117 VAL A O 1
ATOM 943 N N . GLY A 1 118 ? -13.398 2.377 -2.093 1.00 87.81 118 GLY A N 1
ATOM 944 C CA . GLY A 1 118 ? -14.307 1.949 -1.042 1.00 87.81 118 GLY A CA 1
ATOM 945 C C . GLY A 1 118 ? -14.373 2.942 0.111 1.00 87.81 118 GLY A C 1
ATOM 946 O O . GLY A 1 118 ? -13.759 4.010 0.096 1.00 87.81 118 GLY A O 1
ATOM 947 N N . GLN A 1 119 ? -15.153 2.580 1.121 1.00 84.69 119 GLN A N 1
ATOM 948 C CA . GLN A 1 119 ? -15.262 3.310 2.377 1.00 84.69 119 GLN A CA 1
ATOM 949 C C . GLN A 1 119 ? -15.069 2.332 3.529 1.00 84.69 119 GLN A C 1
ATOM 951 O O . GLN A 1 119 ? -15.282 1.134 3.374 1.00 84.69 119 GLN A O 1
ATOM 956 N N . ILE A 1 120 ? -14.662 2.864 4.676 1.00 81.88 120 ILE A N 1
ATOM 957 C CA . ILE A 1 120 ? -14.521 2.084 5.903 1.00 81.88 120 ILE A CA 1
ATOM 958 C C . ILE A 1 120 ? -15.916 1.629 6.354 1.00 81.88 120 ILE A C 1
ATOM 960 O O . ILE A 1 120 ? -16.804 2.464 6.551 1.00 81.88 120 ILE A O 1
ATOM 964 N N . SER A 1 121 ? -16.085 0.319 6.498 1.00 79.19 121 SER A N 1
ATOM 965 C CA . SER A 1 121 ? -17.346 -0.387 6.706 1.00 79.19 121 SER A CA 1
ATOM 966 C C . SER A 1 121 ? -17.626 -0.507 8.201 1.00 79.19 121 SER A C 1
ATOM 968 O O . SER A 1 121 ? -17.424 -1.553 8.812 1.00 79.19 121 SER A O 1
ATOM 970 N N . ILE A 1 122 ? -18.066 0.586 8.820 1.00 67.25 122 ILE A N 1
ATOM 971 C CA . ILE A 1 122 ? -18.444 0.571 10.238 1.00 67.25 122 ILE A CA 1
ATOM 972 C C . ILE A 1 122 ? -19.940 0.791 10.345 1.00 67.25 122 ILE A C 1
ATOM 974 O O . ILE A 1 122 ? -20.439 1.858 9.985 1.00 67.25 122 ILE A O 1
ATOM 978 N N . GLU A 1 123 ? -20.613 -0.244 10.840 1.00 56.00 123 GLU A N 1
ATOM 979 C CA . GLU A 1 123 ? -21.948 -0.179 11.438 1.00 56.00 123 GLU A CA 1
ATOM 980 C C . GLU A 1 123 ? -21.860 0.212 12.919 1.00 56.00 123 GLU A C 1
ATOM 982 O O . GLU A 1 123 ? -20.924 -0.259 13.617 1.00 56.00 123 GLU A O 1
#

Mean predicted aligned error: 10.12 Å

Secondary structure (DSSP, 8-state):
-------HHHHHHHHHHHHHHHHHHHHHHHHHHHHHHHHHHSHHHHHHHHHHHHHHHTT--EEEEEEEE-S-SSGGGTT--EEEEEEEEEETTEEEEEEEEEEEETTTTEEEEEEE-------

Foldseek 3Di:
DPPPPPDVVNVVVVVVVVVVVVVVVVVVVVLVVLLVVVVCVDPVNVVVQVVQVVVVVVVFQKDWDKDKACADPDPVCRVPLWIWIFIFMAHPNDTDDGQWIWIARSVVSGTPDIDGPDDDDDD

Sequence (123 aa):
MVNMRLNKSLILSLLIAFVLTNQVYCQEEDQKEQAFKKVQSLVEFKDTVSKIDSLKQSGHKIDVSVVAIWESILPEDSTSSIALYYLNEVLFNKIENPIYLIKFDKIKNEIVSVEGVGQISIE

pLDDT: mean 80.73, std 14.05, range [37.59, 95.19]

Radius of gyration: 21.17 Å; Cα contacts (8 Å, |Δi|>4): 147; chains: 1; bounding box: 58×56×43 Å

Solvent-accessible surface area (backbone atoms only — not comparable to full-atom values): 7148 Å² total; per-residue (Å²): 133,87,83,77,77,74,50,72,68,58,57,52,52,51,51,52,52,52,53,54,55,50,52,55,51,53,54,50,52,54,48,52,53,54,52,48,54,53,52,63,66,34,66,71,45,47,52,50,51,54,52,44,52,56,38,39,76,71,70,48,71,55,48,79,44,79,50,74,44,70,68,59,94,46,81,89,43,64,79,55,49,55,24,42,35,31,42,19,40,21,49,84,94,37,82,49,70,42,28,31,43,33,37,29,32,66,82,79,68,43,80,75,46,79,42,82,72,48,70,87,89,77,132